Protein AF-A0A4S0FYF5-F1 (afdb_monomer_lite)

Structure (mmCIF, N/CA/C/O backbone):
data_AF-A0A4S0FYF5-F1
#
_entry.id   AF-A0A4S0FYF5-F1
#
loop_
_atom_site.group_PDB
_atom_site.id
_atom_site.type_symbol
_atom_site.label_atom_id
_atom_site.label_alt_id
_atom_site.label_comp_id
_atom_site.label_asym_id
_atom_site.label_entity_id
_atom_site.label_seq_id
_atom_site.pdbx_PDB_ins_code
_atom_site.Cartn_x
_atom_site.Cartn_y
_atom_site.Cartn_z
_atom_site.occupancy
_atom_site.B_iso_or_equiv
_atom_site.auth_seq_id
_atom_site.auth_comp_id
_atom_site.auth_asym_id
_atom_site.auth_atom_id
_atom_site.pdbx_PDB_model_num
ATOM 1 N N . MET A 1 1 ? -16.624 -10.999 6.017 1.00 79.38 1 MET A N 1
ATOM 2 C CA . MET A 1 1 ? -16.260 -9.819 6.836 1.00 79.38 1 MET A CA 1
ATOM 3 C C . MET A 1 1 ? -15.815 -8.708 5.889 1.00 79.38 1 MET A C 1
ATOM 5 O O . MET A 1 1 ? -15.157 -9.032 4.906 1.00 79.38 1 MET A O 1
ATOM 9 N N . LYS A 1 2 ? -16.242 -7.455 6.097 1.00 94.31 2 LYS A N 1
ATOM 10 C CA . LYS A 1 2 ? -15.878 -6.323 5.220 1.00 94.31 2 LYS A CA 1
ATOM 11 C C . LYS A 1 2 ? -14.459 -5.841 5.551 1.00 94.31 2 LYS A C 1
ATOM 13 O O . LYS A 1 2 ? -14.053 -5.947 6.705 1.00 94.31 2 LYS A O 1
ATOM 18 N N . ARG A 1 3 ? -13.727 -5.346 4.552 1.00 97.19 3 ARG A N 1
ATOM 19 C CA . ARG A 1 3 ? -12.353 -4.829 4.677 1.00 97.19 3 ARG A CA 1
ATOM 20 C C . ARG A 1 3 ? -12.241 -3.482 3.967 1.00 97.19 3 ARG A C 1
ATOM 22 O O . ARG A 1 3 ? -12.967 -3.253 2.999 1.00 97.19 3 ARG A O 1
ATOM 29 N N . ILE A 1 4 ? -11.348 -2.625 4.447 1.00 98.50 4 ILE A N 1
ATOM 30 C CA . ILE A 1 4 ? -10.983 -1.348 3.832 1.00 98.50 4 ILE A CA 1
ATOM 31 C C . ILE A 1 4 ? -9.555 -1.486 3.311 1.00 98.50 4 ILE A C 1
ATOM 33 O O . ILE A 1 4 ? -8.648 -1.823 4.067 1.00 98.50 4 ILE A O 1
ATOM 37 N N . TYR A 1 5 ? -9.364 -1.229 2.022 1.00 98.56 5 TYR A N 1
ATOM 38 C CA . TYR A 1 5 ? -8.045 -1.250 1.405 1.00 98.56 5 TYR A CA 1
ATOM 39 C C . TYR A 1 5 ? -7.448 0.151 1.442 1.00 98.56 5 TYR A C 1
ATOM 41 O O . TYR A 1 5 ? -8.030 1.088 0.895 1.00 98.56 5 TYR A O 1
ATOM 49 N N . VAL A 1 6 ? -6.288 0.285 2.076 1.00 98.62 6 VAL A N 1
ATOM 50 C CA . VAL A 1 6 ? -5.486 1.508 2.025 1.00 98.62 6 VAL A CA 1
ATOM 51 C C . VAL A 1 6 ? -4.432 1.285 0.951 1.00 98.62 6 VAL A C 1
ATOM 53 O O . VAL A 1 6 ? -3.475 0.540 1.154 1.00 98.62 6 VAL A O 1
ATOM 56 N N . VAL A 1 7 ? -4.684 1.859 -0.225 1.00 98.75 7 VAL A N 1
ATOM 57 C CA . VAL A 1 7 ? -3.914 1.625 -1.452 1.00 98.75 7 VAL A CA 1
ATOM 58 C C . VAL A 1 7 ? -3.010 2.821 -1.724 1.00 98.75 7 VAL A C 1
ATOM 60 O O . VAL A 1 7 ? -3.485 3.958 -1.739 1.00 98.75 7 VAL A O 1
ATOM 63 N N . GLY A 1 8 ? -1.729 2.581 -1.991 1.00 98.56 8 GLY A N 1
ATOM 64 C CA . GLY A 1 8 ? -0.816 3.645 -2.399 1.00 98.56 8 GLY A CA 1
ATOM 65 C C . GLY A 1 8 ? 0.566 3.143 -2.791 1.00 98.56 8 GLY A C 1
ATOM 66 O O . GLY A 1 8 ? 0.837 1.950 -2.805 1.00 98.56 8 GLY A O 1
ATOM 67 N N . THR A 1 9 ? 1.437 4.077 -3.155 1.00 98.50 9 THR A N 1
ATOM 68 C CA . THR A 1 9 ? 2.805 3.803 -3.607 1.00 98.50 9 THR A CA 1
ATOM 69 C C . THR A 1 9 ? 3.750 3.768 -2.407 1.00 98.50 9 THR A C 1
ATOM 71 O O . THR A 1 9 ? 4.275 4.813 -2.002 1.00 98.50 9 THR A O 1
ATOM 74 N N . ALA A 1 10 ? 3.943 2.594 -1.801 1.00 98.38 10 ALA A N 1
ATOM 75 C CA . ALA A 1 10 ? 4.700 2.453 -0.554 1.00 98.38 10 ALA A CA 1
ATOM 76 C C . ALA A 1 10 ? 6.207 2.717 -0.727 1.00 98.38 10 ALA A C 1
ATOM 78 O O . ALA A 1 10 ? 6.915 2.884 0.258 1.00 98.38 10 ALA A O 1
ATOM 79 N N . ASP A 1 11 ? 6.701 2.795 -1.963 1.00 98.25 11 ASP A N 1
ATOM 80 C CA . ASP A 1 11 ? 8.077 3.168 -2.301 1.00 98.25 11 ASP A CA 1
ATOM 81 C C . ASP A 1 11 ? 8.368 4.676 -2.160 1.00 98.25 11 ASP A C 1
ATOM 83 O O . ASP A 1 11 ? 9.525 5.081 -2.054 1.00 98.25 11 ASP A O 1
ATOM 87 N N . THR A 1 12 ? 7.331 5.524 -2.187 1.00 98.38 12 THR A N 1
ATOM 88 C CA . THR A 1 12 ? 7.454 6.986 -2.011 1.00 98.38 12 THR A CA 1
ATOM 89 C C . THR A 1 12 ? 6.632 7.543 -0.863 1.00 98.38 12 THR A C 1
ATOM 91 O O . THR A 1 12 ? 6.918 8.652 -0.429 1.00 98.38 12 THR A O 1
ATOM 94 N N . LYS A 1 13 ? 5.600 6.817 -0.419 1.00 98.50 13 LYS A N 1
ATOM 95 C CA . LYS A 1 13 ? 4.610 7.281 0.564 1.00 98.50 13 LYS A CA 1
ATOM 96 C C . LYS A 1 13 ? 4.366 6.262 1.671 1.00 98.50 13 LYS A C 1
ATOM 98 O O . LYS A 1 13 ? 3.229 6.052 2.088 1.00 98.50 13 LYS A O 1
ATOM 103 N N . GLY A 1 14 ? 5.405 5.532 2.071 1.00 98.31 14 GLY A N 1
ATOM 104 C CA . GLY A 1 14 ? 5.261 4.468 3.061 1.00 98.31 14 GLY A CA 1
ATOM 105 C C . GLY A 1 14 ? 4.737 4.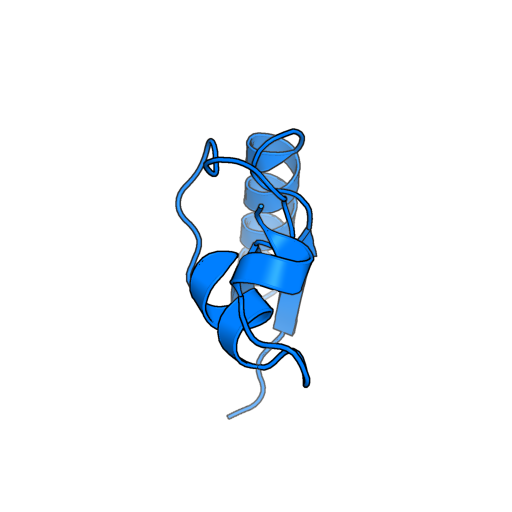981 4.403 1.00 98.31 14 GLY A C 1
ATOM 106 O O . GLY A 1 14 ? 3.786 4.420 4.944 1.00 98.31 14 GLY A O 1
ATOM 107 N N . GLU A 1 15 ? 5.293 6.080 4.914 1.00 98.50 15 GLU A N 1
ATOM 108 C CA . GLU A 1 15 ? 4.875 6.662 6.196 1.00 98.50 15 GLU A CA 1
ATOM 109 C C . GLU A 1 15 ? 3.433 7.185 6.143 1.00 98.50 15 GLU A C 1
ATOM 111 O O . GLU A 1 15 ? 2.641 6.922 7.049 1.00 98.50 15 GLU A O 1
ATOM 116 N N . GLU A 1 16 ? 3.045 7.851 5.055 1.00 98.62 16 GLU A N 1
ATOM 117 C CA . GLU A 1 16 ? 1.684 8.349 4.854 1.00 98.62 16 GLU A CA 1
ATOM 118 C C . GLU A 1 16 ? 0.676 7.200 4.702 1.00 98.62 16 GLU A C 1
ATOM 120 O O . GLU A 1 16 ? -0.437 7.271 5.231 1.00 98.62 16 GLU A O 1
ATOM 125 N N . LEU A 1 17 ? 1.063 6.116 4.020 1.00 98.62 17 LEU A N 1
ATOM 126 C CA . LEU A 1 17 ? 0.240 4.913 3.882 1.00 98.62 17 LEU A CA 1
ATOM 127 C C . LEU A 1 17 ? 0.038 4.220 5.237 1.00 98.62 17 LEU A C 1
ATOM 129 O O . LEU A 1 17 ? -1.079 3.802 5.557 1.00 98.62 17 LEU A O 1
ATOM 133 N N . ALA A 1 18 ? 1.098 4.130 6.044 1.00 98.44 18 ALA A N 1
ATOM 134 C CA . ALA A 1 18 ? 1.033 3.596 7.399 1.00 98.44 18 ALA A CA 1
ATOM 135 C C . ALA A 1 18 ? 0.127 4.458 8.291 1.00 98.44 18 ALA A C 1
ATOM 137 O O . ALA A 1 18 ? -0.778 3.922 8.928 1.00 98.44 18 ALA A O 1
ATOM 138 N N . PHE A 1 19 ? 0.280 5.785 8.245 1.00 98.69 19 PHE A N 1
ATOM 139 C CA . PHE A 1 19 ? -0.569 6.721 8.983 1.00 98.69 19 PHE A CA 1
ATOM 140 C C . PHE A 1 19 ? -2.058 6.552 8.644 1.00 98.69 19 PHE A C 1
ATOM 142 O O . PHE A 1 19 ? -2.896 6.463 9.543 1.00 98.69 19 PHE A O 1
ATOM 149 N N . LEU A 1 20 ? -2.407 6.459 7.355 1.00 98.56 20 LEU A N 1
ATOM 150 C CA . LEU A 1 20 ? -3.795 6.241 6.929 1.00 98.56 20 LEU A CA 1
ATOM 151 C C . LEU A 1 20 ? -4.342 4.890 7.406 1.00 98.56 20 LEU A C 1
ATOM 153 O O . LEU A 1 20 ? -5.486 4.812 7.855 1.00 98.56 20 LEU A O 1
ATOM 157 N N . ALA A 1 21 ? -3.538 3.829 7.334 1.00 98.50 21 ALA A N 1
ATOM 158 C CA . ALA A 1 21 ? -3.921 2.508 7.822 1.00 98.50 21 ALA A CA 1
ATOM 159 C C . ALA A 1 21 ? -4.181 2.492 9.335 1.00 98.50 21 ALA A C 1
ATOM 161 O O . ALA A 1 21 ? -5.165 1.905 9.799 1.00 98.50 21 ALA A O 1
ATOM 162 N N . ASP A 1 22 ? -3.340 3.175 10.101 1.00 98.50 22 ASP A N 1
ATOM 163 C CA . ASP A 1 22 ? -3.486 3.263 11.548 1.00 98.50 22 ASP A CA 1
ATOM 164 C C . ASP A 1 22 ? -4.714 4.104 11.920 1.00 98.50 22 ASP A C 1
ATOM 166 O O . ASP A 1 22 ? -5.491 3.704 12.788 1.00 98.50 22 ASP A O 1
ATOM 170 N N . ALA A 1 23 ? -4.974 5.198 11.196 1.00 98.62 23 ALA A N 1
ATOM 171 C CA . ALA A 1 23 ? -6.174 6.014 11.378 1.00 98.62 23 ALA A CA 1
ATOM 172 C C . ALA A 1 23 ? -7.469 5.231 11.093 1.00 98.62 23 ALA A C 1
ATOM 174 O O . ALA A 1 23 ? -8.425 5.308 11.869 1.00 98.62 23 ALA A O 1
ATOM 175 N N . VAL A 1 24 ? -7.510 4.436 10.017 1.00 98.38 24 VAL A N 1
ATOM 176 C CA . VAL A 1 24 ? -8.681 3.596 9.708 1.00 98.38 24 VAL A CA 1
ATOM 177 C C . VAL A 1 24 ? -8.865 2.501 10.764 1.00 98.38 24 VAL A C 1
ATOM 179 O O . VAL A 1 24 ? -9.996 2.237 11.174 1.00 98.38 24 VAL A O 1
ATOM 182 N N . THR A 1 25 ? -7.773 1.906 11.250 1.00 98.12 25 THR A N 1
ATOM 183 C CA . THR A 1 25 ? -7.819 0.910 12.334 1.00 98.12 25 THR A CA 1
ATOM 184 C C . THR A 1 25 ? -8.340 1.527 13.633 1.00 98.12 25 THR A C 1
ATOM 186 O O . THR A 1 25 ? -9.226 0.960 14.273 1.00 98.12 25 THR A O 1
ATOM 189 N N . ALA A 1 26 ? -7.865 2.723 13.994 1.00 98.44 26 ALA A N 1
ATOM 190 C CA . ALA A 1 26 ? -8.318 3.463 15.171 1.00 98.44 26 ALA A CA 1
ATOM 191 C C . ALA A 1 26 ? -9.809 3.846 15.098 1.00 98.44 26 ALA A C 1
ATOM 193 O O . ALA A 1 26 ? -10.485 3.891 16.124 1.00 98.44 26 ALA A O 1
ATOM 194 N N . ALA A 1 27 ? -10.346 4.056 13.893 1.00 98.25 27 ALA A N 1
ATOM 195 C CA . ALA A 1 27 ? -11.775 4.269 13.656 1.00 98.25 27 ALA A CA 1
ATOM 196 C C . ALA A 1 27 ? -12.618 2.971 13.694 1.00 98.25 27 ALA A C 1
ATOM 198 O O . ALA A 1 27 ? -13.821 3.010 13.434 1.00 98.25 27 ALA A O 1
ATOM 199 N N . GLY A 1 28 ? -12.011 1.817 13.997 1.00 97.81 28 GLY A N 1
ATOM 200 C CA . GLY A 1 28 ? -12.675 0.510 14.052 1.00 97.81 28 GLY A CA 1
ATOM 201 C C . GLY A 1 28 ? -1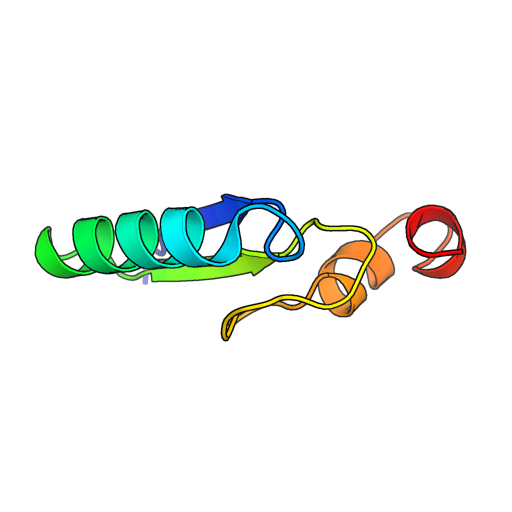2.778 -0.207 12.701 1.00 97.81 28 GLY A C 1
ATOM 202 O O . GLY A 1 28 ? -13.501 -1.199 12.580 1.00 97.81 28 GLY A O 1
ATOM 203 N N . GLY A 1 29 ? -12.085 0.281 11.669 1.00 97.69 29 GLY A N 1
ATOM 204 C CA . GLY A 1 29 ? -12.036 -0.347 10.353 1.00 97.69 29 GLY A CA 1
ATOM 205 C C . GLY A 1 29 ? -11.061 -1.525 10.299 1.00 97.69 29 GLY A C 1
ATOM 206 O O . GLY A 1 29 ? -9.960 -1.467 10.832 1.00 97.69 29 GLY A O 1
ATOM 207 N N . ALA A 1 30 ? -11.439 -2.596 9.597 1.00 98.19 30 ALA A N 1
ATOM 208 C CA . ALA A 1 30 ? -10.525 -3.692 9.280 1.00 98.19 30 ALA A CA 1
ATOM 209 C C . ALA A 1 30 ? -9.703 -3.340 8.029 1.00 98.19 30 ALA A C 1
ATOM 211 O O . ALA A 1 30 ? -10.235 -3.385 6.916 1.00 98.19 30 ALA A O 1
ATOM 212 N N . VAL A 1 31 ? -8.433 -2.979 8.213 1.00 98.25 31 VAL A N 1
ATOM 213 C CA . VAL A 1 31 ? -7.542 -2.499 7.144 1.00 98.25 31 VAL A CA 1
ATOM 214 C C . VAL A 1 31 ? -6.772 -3.625 6.461 1.00 98.25 31 VAL A C 1
ATOM 216 O O . VAL A 1 31 ? -6.393 -4.603 7.098 1.00 98.25 31 VAL A O 1
ATOM 219 N N . VAL A 1 32 ? -6.519 -3.443 5.164 1.00 98.56 32 VAL A N 1
ATOM 220 C CA . VAL A 1 32 ? -5.493 -4.145 4.383 1.00 98.56 32 VAL A CA 1
ATOM 221 C C . VAL A 1 32 ? -4.667 -3.097 3.630 1.00 98.56 32 VAL A C 1
ATOM 223 O O . VAL A 1 32 ? -5.222 -2.331 2.837 1.00 98.56 32 VAL A O 1
ATOM 226 N N . ARG A 1 33 ? -3.358 -3.037 3.874 1.00 98.69 33 ARG A N 1
ATOM 227 C CA . ARG A 1 33 ? -2.411 -2.157 3.173 1.00 98.69 33 ARG A CA 1
ATOM 228 C C . ARG A 1 33 ? -2.028 -2.780 1.833 1.00 98.69 33 ARG A C 1
ATOM 230 O O . ARG A 1 33 ? -1.563 -3.919 1.798 1.00 98.69 33 ARG A O 1
ATOM 237 N N . VAL A 1 34 ? -2.203 -2.035 0.745 1.00 98.81 34 VAL A N 1
ATOM 238 C CA . VAL A 1 34 ? -1.903 -2.493 -0.618 1.00 98.81 34 VAL A CA 1
ATOM 239 C C . VAL A 1 34 ? -0.881 -1.566 -1.248 1.00 98.81 34 VAL A C 1
ATOM 241 O O . VAL A 1 34 ? -1.139 -0.370 -1.408 1.00 98.81 34 VAL A O 1
ATOM 244 N N . ASP A 1 35 ? 0.257 -2.131 -1.627 1.00 98.81 35 ASP A N 1
ATOM 245 C CA . ASP A 1 35 ? 1.271 -1.414 -2.385 1.00 98.81 35 ASP A CA 1
ATOM 246 C C . ASP A 1 35 ? 0.986 -1.487 -3.889 1.00 98.81 35 AS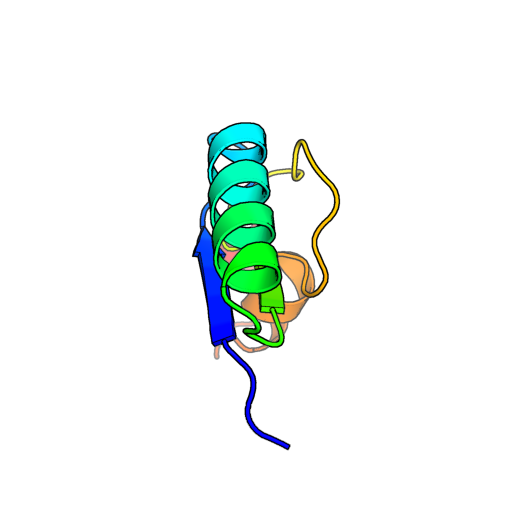P A C 1
ATOM 248 O O . ASP A 1 35 ? 0.756 -2.560 -4.444 1.00 98.81 35 ASP A O 1
ATOM 252 N N . ILE A 1 36 ? 1.015 -0.331 -4.546 1.00 98.50 36 ILE A N 1
ATOM 253 C CA . ILE A 1 36 ? 0.965 -0.180 -6.009 1.00 98.50 36 ILE A CA 1
ATOM 254 C C . ILE A 1 36 ? 2.164 0.622 -6.540 1.00 98.50 36 ILE A C 1
ATOM 256 O O . ILE A 1 36 ? 2.117 1.156 -7.649 1.00 98.50 36 ILE A O 1
ATOM 260 N N . GLY A 1 37 ? 3.221 0.764 -5.736 1.00 98.06 37 GLY A N 1
ATOM 261 C CA . GLY A 1 37 ? 4.500 1.306 -6.177 1.00 98.06 37 GLY A CA 1
ATOM 262 C C . GLY A 1 37 ? 5.170 0.402 -7.214 1.00 98.06 37 GLY A C 1
ATOM 263 O O . GLY A 1 37 ? 4.831 -0.767 -7.373 1.00 98.06 37 GLY A O 1
ATOM 264 N N . THR A 1 38 ? 6.151 0.943 -7.933 1.00 97.50 38 THR A N 1
ATOM 265 C CA . THR A 1 38 ? 6.922 0.191 -8.943 1.00 97.50 38 THR A CA 1
ATOM 266 C C . THR A 1 38 ? 8.348 -0.120 -8.480 1.00 97.50 38 THR A C 1
ATOM 268 O O . THR A 1 38 ? 9.200 -0.505 -9.275 1.00 97.50 38 THR A O 1
ATOM 271 N N . ARG A 1 39 ? 8.632 0.093 -7.191 1.00 96.19 39 ARG A N 1
ATOM 272 C CA . ARG A 1 39 ? 9.912 -0.168 -6.515 1.00 96.19 39 ARG A CA 1
ATOM 273 C C . ARG A 1 39 ? 9.630 -0.822 -5.157 1.00 96.19 39 ARG A C 1
ATOM 275 O O . ARG A 1 39 ? 8.479 -1.077 -4.826 1.00 96.19 39 ARG A O 1
ATOM 282 N N . GLY A 1 40 ? 10.670 -1.108 -4.373 1.00 94.12 40 GLY A N 1
ATOM 283 C CA . GLY A 1 40 ? 10.509 -1.700 -3.042 1.00 94.12 40 GLY A CA 1
ATOM 284 C C . GLY A 1 40 ? 9.787 -0.770 -2.062 1.00 94.12 40 GLY A C 1
ATOM 285 O O . GLY A 1 40 ? 10.152 0.400 -1.941 1.00 94.12 40 GLY A O 1
ATOM 286 N N . ALA A 1 41 ? 8.794 -1.307 -1.352 1.00 96.94 41 ALA A N 1
ATOM 287 C CA . ALA A 1 41 ? 8.092 -0.610 -0.279 1.00 96.94 41 ALA A CA 1
ATOM 288 C C . ALA A 1 41 ? 9.049 -0.189 0.850 1.00 96.94 41 ALA A C 1
ATOM 290 O O . ALA A 1 41 ? 9.971 -0.929 1.204 1.00 96.94 41 ALA A O 1
ATOM 291 N N . THR A 1 42 ? 8.807 0.979 1.451 1.00 97.38 42 THR A N 1
ATOM 292 C CA . THR A 1 42 ? 9.589 1.478 2.598 1.00 97.38 42 THR A CA 1
ATOM 293 C C . THR A 1 42 ? 8.980 1.115 3.954 1.00 97.38 42 THR A C 1
ATOM 295 O O . THR A 1 42 ? 9.621 1.302 4.986 1.00 97.38 42 THR A O 1
ATOM 298 N N . VAL A 1 43 ? 7.763 0.564 3.962 1.00 97.12 43 VAL A N 1
ATOM 299 C CA . VAL A 1 43 ? 7.034 0.100 5.152 1.00 97.12 43 VAL A CA 1
ATOM 300 C C . VAL A 1 43 ? 6.394 -1.270 4.890 1.00 97.12 43 VAL A C 1
ATOM 302 O O . VAL A 1 43 ? 6.199 -1.636 3.728 1.00 9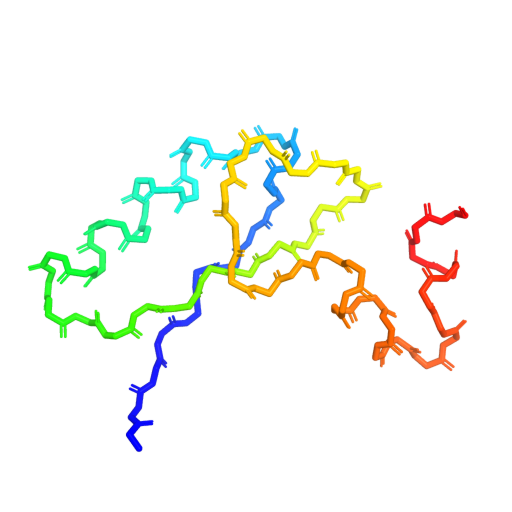7.12 43 VAL A O 1
ATOM 305 N N . PRO A 1 44 ? 6.021 -2.033 5.936 1.00 97.69 44 PRO A N 1
ATOM 306 C CA . PRO A 1 44 ? 5.263 -3.268 5.768 1.00 97.69 44 PRO A CA 1
ATOM 307 C C . PRO A 1 44 ? 3.904 -3.040 5.092 1.00 97.69 44 PRO A C 1
ATOM 309 O O . PRO A 1 44 ? 3.160 -2.121 5.442 1.00 97.69 44 PRO A O 1
ATOM 312 N N . VAL A 1 45 ? 3.561 -3.930 4.164 1.00 98.44 45 VAL A N 1
ATOM 313 C CA . VAL A 1 45 ? 2.273 -3.969 3.462 1.00 98.44 45 VAL A CA 1
ATOM 314 C C . VAL A 1 45 ? 1.711 -5.384 3.495 1.00 98.44 45 VAL A C 1
ATOM 316 O O . VAL A 1 45 ? 2.470 -6.348 3.576 1.00 98.44 45 VAL A O 1
ATOM 319 N N . ASP A 1 46 ? 0.386 -5.505 3.448 1.00 98.50 46 ASP A N 1
ATOM 320 C CA . ASP A 1 46 ? -0.297 -6.801 3.493 1.00 98.50 46 ASP A CA 1
ATOM 321 C C . ASP A 1 46 ? -0.355 -7.445 2.102 1.00 98.50 46 ASP A C 1
ATOM 323 O O . ASP A 1 46 ? -0.219 -8.658 1.976 1.00 98.50 46 ASP A O 1
ATOM 327 N N . ILE A 1 47 ? -0.536 -6.625 1.059 1.00 98.62 47 ILE A N 1
ATOM 328 C CA . ILE A 1 47 ? -0.498 -7.038 -0.348 1.00 98.62 47 ILE A CA 1
ATOM 329 C C . ILE A 1 47 ? 0.641 -6.268 -1.037 1.00 98.62 47 ILE A C 1
ATOM 331 O O . ILE A 1 47 ? 0.534 -5.044 -1.189 1.00 98.62 47 ILE A O 1
ATOM 335 N N . PRO A 1 48 ? 1.732 -6.944 -1.442 1.00 98.44 48 PRO A N 1
ATOM 336 C CA . PRO A 1 48 ? 2.868 -6.296 -2.088 1.00 98.44 48 PRO A CA 1
ATOM 337 C C . PRO A 1 48 ? 2.573 -5.943 -3.553 1.00 98.44 48 PRO A C 1
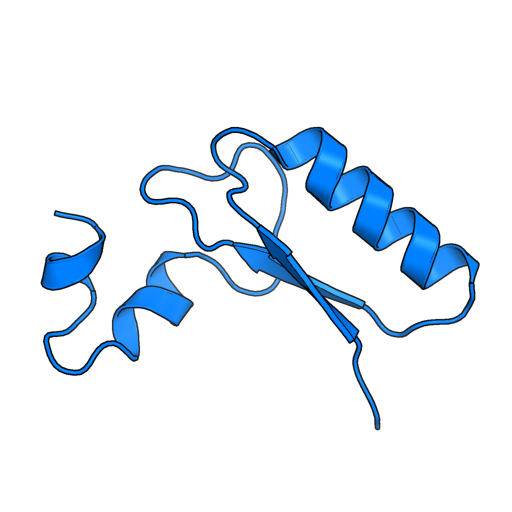ATOM 339 O O . PRO A 1 48 ? 1.770 -6.604 -4.217 1.00 98.44 48 PRO A O 1
ATOM 342 N N . ALA A 1 49 ? 3.306 -4.966 -4.099 1.00 98.56 49 ALA A N 1
ATOM 343 C CA . ALA A 1 49 ? 3.163 -4.545 -5.495 1.00 98.56 49 ALA A CA 1
ATOM 344 C C . ALA A 1 49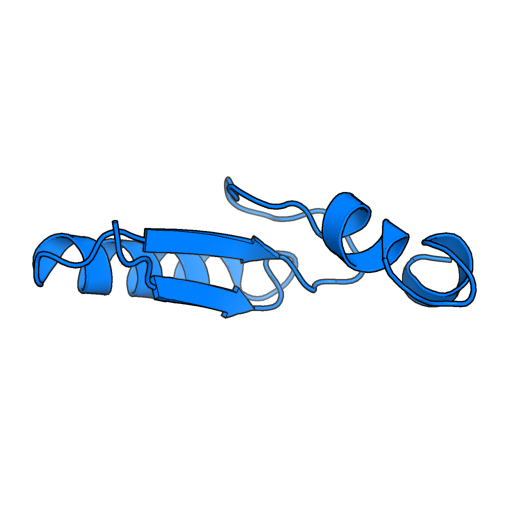 ? 3.355 -5.688 -6.504 1.00 98.56 49 ALA A C 1
ATOM 346 O O . ALA A 1 49 ? 2.716 -5.696 -7.553 1.00 98.56 49 ALA A O 1
ATOM 347 N N . SER A 1 50 ? 4.189 -6.684 -6.187 1.00 98.06 50 SER A N 1
ATOM 348 C CA . SER A 1 50 ? 4.387 -7.874 -7.023 1.00 98.06 50 SER A CA 1
ATOM 349 C C . SER A 1 50 ? 3.129 -8.733 -7.152 1.00 98.06 50 SER A C 1
ATOM 351 O O . SER A 1 50 ? 2.852 -9.235 -8.241 1.00 98.06 50 SER A O 1
ATOM 353 N N . GLU A 1 51 ? 2.348 -8.875 -6.079 1.00 98.50 51 GLU A N 1
ATOM 354 C CA . GLU A 1 51 ? 1.083 -9.612 -6.094 1.00 98.50 51 GLU A CA 1
ATOM 355 C C . GLU A 1 51 ? 0.038 -8.859 -6.920 1.00 98.50 51 GLU A C 1
ATOM 357 O O . GLU A 1 51 ? -0.594 -9.445 -7.798 1.00 98.50 51 GLU A O 1
ATOM 362 N N . VAL A 1 52 ? -0.069 -7.537 -6.734 1.00 98.38 52 VAL A N 1
ATOM 363 C CA . VAL A 1 52 ? -0.954 -6.694 -7.555 1.00 98.38 52 VAL A CA 1
ATOM 364 C C . VAL A 1 52 ? -0.566 -6.776 -9.035 1.00 98.38 52 VAL A C 1
ATOM 366 O O . VAL A 1 52 ? -1.415 -7.009 -9.898 1.00 98.38 52 VAL A O 1
ATOM 369 N N . ALA A 1 53 ? 0.723 -6.630 -9.339 1.00 98.31 53 ALA A N 1
ATOM 370 C CA . ALA A 1 53 ? 1.245 -6.656 -10.699 1.00 98.31 53 ALA A CA 1
ATOM 371 C C . ALA A 1 53 ? 1.044 -8.019 -11.384 1.00 98.31 53 ALA A C 1
ATOM 373 O O . ALA A 1 53 ? 0.820 -8.065 -12.595 1.00 98.31 53 ALA A O 1
ATOM 374 N N . ALA A 1 54 ? 1.067 -9.129 -10.639 1.00 98.25 54 ALA A N 1
ATOM 375 C CA . ALA A 1 54 ? 0.826 -10.466 -11.184 1.00 98.25 54 ALA A CA 1
ATOM 376 C C . ALA A 1 54 ? -0.583 -10.637 -11.780 1.00 98.25 54 ALA A C 1
ATOM 378 O O . ALA A 1 54 ? -0.769 -11.456 -12.679 1.00 98.25 54 ALA A O 1
ATOM 379 N N . HIS A 1 55 ? -1.556 -9.835 -11.339 1.00 98.25 55 HIS A N 1
ATOM 380 C CA . HIS A 1 55 ? -2.915 -9.831 -11.886 1.00 98.25 55 HIS A CA 1
ATOM 381 C C . HIS A 1 55 ? -3.083 -8.962 -13.141 1.00 98.25 55 HIS A C 1
ATOM 383 O O . HIS A 1 55 ? -4.154 -8.963 -13.753 1.00 98.25 55 HIS A O 1
ATOM 389 N N . HIS A 1 56 ? -2.050 -8.231 -13.562 1.00 98.00 56 HIS A N 1
ATOM 390 C CA . HIS A 1 56 ? -2.082 -7.505 -14.825 1.00 98.00 56 HIS A CA 1
ATOM 391 C C . HIS A 1 56 ? -2.162 -8.491 -16.006 1.00 98.00 56 HIS A C 1
ATOM 393 O O . HIS A 1 56 ? -1.470 -9.505 -16.026 1.00 98.00 56 HIS A O 1
ATOM 399 N N . ALA A 1 57 ? -2.956 -8.187 -17.042 1.00 98.25 57 ALA A N 1
ATOM 400 C CA . ALA A 1 57 ? -3.194 -9.103 -18.172 1.00 98.25 57 ALA A CA 1
ATOM 401 C C . ALA A 1 57 ? -1.919 -9.499 -18.947 1.00 98.25 57 ALA A C 1
ATOM 403 O O . ALA A 1 57 ? -1.908 -10.493 -19.669 1.00 98.25 57 ALA A O 1
ATOM 404 N N . LYS A 1 58 ? -0.846 -8.713 -18.805 1.00 97.94 58 LYS A N 1
ATOM 405 C CA . LYS A 1 58 ? 0.480 -8.979 -19.389 1.00 97.94 58 LYS A CA 1
ATOM 406 C C . LYS A 1 58 ? 1.515 -9.456 -18.355 1.00 97.94 58 LYS A C 1
ATOM 408 O O . LYS A 1 58 ? 2.705 -9.466 -18.650 1.00 97.94 58 LYS A O 1
ATOM 413 N N . GLY A 1 59 ? 1.071 -9.821 -17.153 1.00 96.56 59 GLY A N 1
ATOM 414 C CA . GLY A 1 59 ? 1.909 -10.233 -16.030 1.00 96.56 59 GLY A CA 1
ATOM 415 C C . GLY A 1 59 ? 2.672 -9.085 -15.362 1.00 96.56 59 GLY A C 1
ATOM 416 O O . GLY A 1 59 ? 2.633 -7.936 -15.812 1.00 96.56 59 GLY A O 1
ATOM 417 N N . ALA A 1 60 ? 3.397 -9.426 -14.292 1.00 97.25 60 ALA A N 1
ATOM 418 C CA . ALA A 1 60 ? 4.081 -8.462 -13.431 1.00 97.25 60 ALA A CA 1
ATOM 419 C C . ALA A 1 60 ? 5.216 -7.692 -14.127 1.00 97.25 60 ALA A C 1
ATOM 421 O O . ALA A 1 60 ? 5.398 -6.510 -13.854 1.00 97.25 60 ALA A O 1
ATOM 422 N N . ALA A 1 61 ? 5.936 -8.318 -15.066 1.00 96.75 61 ALA A N 1
ATOM 423 C CA . ALA A 1 61 ? 7.022 -7.669 -15.812 1.00 96.75 61 ALA A CA 1
ATOM 424 C C . ALA A 1 61 ? 6.535 -6.461 -16.637 1.00 96.75 61 ALA A C 1
ATOM 426 O O . ALA A 1 61 ? 7.236 -5.466 -16.767 1.00 96.75 61 ALA A O 1
ATOM 427 N N . ALA A 1 62 ? 5.289 -6.487 -17.127 1.00 97.31 62 ALA A N 1
ATOM 428 C CA . ALA A 1 62 ? 4.706 -5.349 -17.840 1.00 97.31 62 ALA A CA 1
ATOM 429 C C . ALA A 1 62 ? 4.442 -4.122 -16.942 1.00 97.31 62 ALA A C 1
ATOM 431 O O . ALA A 1 62 ? 4.119 -3.056 -17.462 1.00 97.31 62 ALA A O 1
ATOM 432 N N . VAL A 1 63 ? 4.538 -4.286 -15.619 1.00 97.38 63 VAL A N 1
ATOM 433 C CA . VAL A 1 63 ? 4.305 -3.242 -14.612 1.00 97.38 63 VAL A CA 1
ATOM 434 C C . VAL A 1 63 ? 5.607 -2.860 -13.904 1.00 97.38 63 VAL A C 1
ATOM 436 O O . VAL A 1 63 ? 5.853 -1.677 -13.690 1.00 97.38 63 VAL A O 1
ATOM 439 N N . LEU A 1 64 ? 6.430 -3.848 -13.538 1.00 97.25 64 LEU A N 1
ATOM 440 C CA . LEU A 1 64 ? 7.604 -3.665 -12.677 1.00 97.25 64 LEU A CA 1
ATOM 441 C C . LEU A 1 64 ? 8.948 -3.614 -13.424 1.00 97.25 64 LEU A C 1
ATOM 443 O O . LEU A 1 64 ? 9.936 -3.227 -12.804 1.00 97.25 64 LEU A O 1
ATOM 447 N N . GLY A 1 65 ? 8.978 -3.928 -14.727 1.00 92.19 65 GLY A N 1
ATOM 448 C CA . GLY A 1 65 ? 10.201 -3.945 -15.542 1.00 92.19 65 GLY A CA 1
ATOM 449 C C . GLY A 1 65 ? 10.930 -5.276 -15.485 1.00 92.19 65 GLY A C 1
ATOM 450 O O . GLY A 1 65 ? 11.641 -5.514 -14.487 1.00 92.19 65 GLY A O 1
#

pLDDT: mean 97.63, std 2.55, range [79.38, 98.81]

Radius of gyration: 12.34 Å; chains: 1; bounding box: 27×19×35 Å

Foldseek 3Di:
DDADEQEDAQCVCVVVSVVVQVVCVVVVGHYFYAHCHLDDGPHDGNHYNQNVQCPPPVGNVVRND

Sequence (65 aa):
MKRIYVVGTADTKGEELAFLADAVTAAGGAVVRVDIGTRGATVPVDIPASEVAAHHAKGAAAVLG

Secondary structure (DSSP, 8-state):
---EEEEE-TTT-HHHHHHHHHHHHHTT--EEEEE--SS--SS--SB-HHHHHHTSTT-THHHH-